Protein AF-A0A6P0P265-F1 (afdb_monomer)

Foldseek 3Di:
DDDPPPPQDPCCVPQVVDDDPDPVVSVVSVVVVVVVCVVVVVDDPDPADPVRCCVVVVVVDDDD

Secondary structure (DSSP, 8-state):
---------HHHHHTSSS----HHHHHHHHHHHHHHHHHTT-----SS-HHHHHHHTGGGS---

Sequence (64 aa):
MAKYRRNRSVLNQQCLDRQIRSYRILEQELRAWQDERNASQAKVHWRFSTADARVKLHHLYPQF

Mean predicted aligned error: 9.6 Å

Structure (mmCIF, N/CA/C/O backbone):
data_AF-A0A6P0P265-F1
#
_entry.id   AF-A0A6P0P265-F1
#
loop_
_atom_site.group_PDB
_atom_site.id
_atom_site.type_symbol
_atom_site.label_atom_id
_atom_site.label_alt_id
_atom_site.label_comp_id
_atom_site.label_asym_id
_atom_site.label_entity_id
_atom_site.label_seq_id
_atom_site.pdbx_PDB_ins_code
_atom_site.Cartn_x
_atom_site.Cartn_y
_atom_site.Cartn_z
_atom_site.occupancy
_atom_site.B_iso_or_equiv
_atom_site.auth_seq_id
_atom_site.auth_comp_id
_atom_site.auth_asym_id
_atom_site.auth_atom_id
_atom_site.pdbx_PDB_model_num
ATOM 1 N N . MET A 1 1 ? -18.980 -23.735 -10.548 1.00 35.44 1 MET A N 1
ATOM 2 C CA . MET A 1 1 ? -17.553 -23.623 -10.168 1.00 35.44 1 MET A CA 1
ATOM 3 C C . MET A 1 1 ? -17.302 -22.239 -9.589 1.00 35.44 1 MET A C 1
ATOM 5 O O . MET A 1 1 ? -17.421 -21.254 -10.310 1.00 35.44 1 MET A O 1
ATOM 9 N N . ALA A 1 2 ? -17.076 -22.152 -8.278 1.00 40.38 2 ALA A N 1
ATOM 10 C CA . ALA A 1 2 ? -16.932 -20.881 -7.574 1.00 40.38 2 ALA A CA 1
ATOM 11 C C . ALA A 1 2 ? -15.667 -20.150 -8.051 1.00 40.38 2 ALA A C 1
ATOM 13 O O . ALA A 1 2 ? -14.549 -20.613 -7.833 1.00 40.38 2 ALA A O 1
ATOM 14 N N . LYS A 1 3 ? -15.844 -19.011 -8.730 1.00 47.88 3 LYS A N 1
ATOM 15 C CA . LYS A 1 3 ? -14.747 -18.103 -9.075 1.00 47.88 3 LYS A CA 1
ATOM 16 C C . LYS A 1 3 ? -14.132 -17.610 -7.767 1.00 47.88 3 LYS A C 1
ATOM 18 O O . LYS A 1 3 ? -14.752 -16.817 -7.062 1.00 47.88 3 LYS A O 1
ATOM 23 N N . TYR A 1 4 ? -12.934 -18.093 -7.445 1.00 52.41 4 TYR A N 1
ATOM 24 C CA . TYR A 1 4 ? -12.101 -17.576 -6.362 1.00 52.41 4 TYR A CA 1
ATOM 25 C C . TYR A 1 4 ? -12.038 -16.052 -6.517 1.00 52.41 4 TYR A C 1
ATOM 27 O O . TYR A 1 4 ? -11.447 -15.542 -7.473 1.00 52.41 4 TYR A O 1
ATOM 35 N N . ARG A 1 5 ? -12.702 -15.303 -5.633 1.00 53.28 5 ARG A N 1
ATOM 36 C CA . ARG A 1 5 ? -12.608 -13.844 -5.622 1.00 53.28 5 ARG A CA 1
ATOM 37 C C . ARG A 1 5 ? -11.190 -13.517 -5.153 1.00 53.28 5 ARG A C 1
ATOM 39 O O . ARG A 1 5 ? -10.95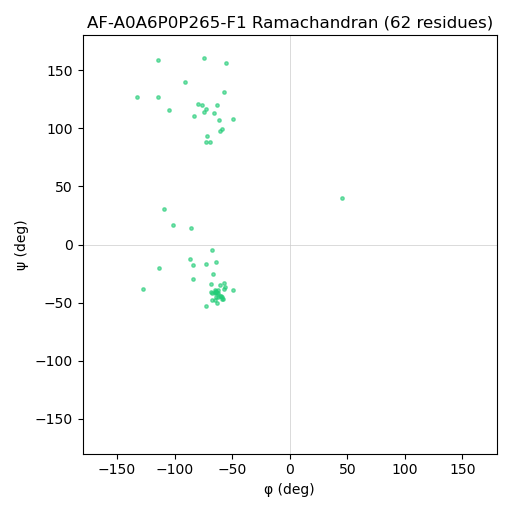2 -13.391 -3.957 1.00 53.28 5 ARG A O 1
ATOM 46 N N . ARG A 1 6 ? -10.226 -13.437 -6.081 1.00 56.25 6 ARG A N 1
ATOM 47 C CA . ARG A 1 6 ? -8.892 -12.885 -5.806 1.00 56.25 6 ARG A CA 1
ATOM 48 C C . ARG A 1 6 ? -9.094 -11.444 -5.368 1.00 56.25 6 ARG A C 1
ATOM 50 O O . ARG A 1 6 ? -9.271 -10.557 -6.198 1.00 56.25 6 ARG A O 1
ATOM 57 N N . ASN A 1 7 ? -9.095 -11.221 -4.063 1.00 52.28 7 ASN A N 1
ATOM 58 C CA . ASN A 1 7 ? -9.010 -9.885 -3.514 1.00 52.28 7 ASN A CA 1
ATOM 59 C C . ASN A 1 7 ? -7.573 -9.398 -3.757 1.00 52.28 7 ASN A C 1
ATOM 61 O O . ASN A 1 7 ? -6.652 -9.761 -3.029 1.00 52.28 7 ASN A O 1
ATOM 65 N N . ARG A 1 8 ? -7.351 -8.697 -4.875 1.00 64.12 8 ARG A N 1
ATOM 66 C CA . ARG A 1 8 ? -6.046 -8.118 -5.206 1.00 64.12 8 ARG A CA 1
ATOM 67 C C . ARG A 1 8 ? -5.840 -6.905 -4.306 1.00 64.12 8 ARG A C 1
ATOM 69 O O . ARG A 1 8 ? -6.569 -5.927 -4.430 1.00 64.12 8 ARG A O 1
ATOM 76 N N . SER A 1 9 ? -4.860 -6.984 -3.407 1.00 82.06 9 SER A N 1
ATOM 77 C CA . SER A 1 9 ? -4.406 -5.824 -2.639 1.00 82.06 9 SER A CA 1
ATOM 78 C C . SER A 1 9 ? -4.003 -4.687 -3.581 1.00 82.06 9 SER A C 1
ATOM 80 O O . SER A 1 9 ? -3.628 -4.916 -4.730 1.00 82.06 9 SER A O 1
ATOM 82 N N . VAL A 1 10 ? -4.044 -3.455 -3.086 1.00 83.19 10 VAL A N 1
ATOM 83 C CA . VAL A 1 10 ? -3.685 -2.262 -3.863 1.00 83.19 10 VAL A CA 1
ATOM 84 C C . VAL A 1 10 ? -2.263 -2.361 -4.436 1.00 83.19 10 VAL A C 1
ATOM 86 O O . VAL A 1 10 ? -2.035 -1.997 -5.583 1.00 83.19 10 VAL A O 1
ATOM 89 N N . LEU A 1 11 ? -1.331 -2.956 -3.686 1.00 86.88 11 LEU A N 1
ATOM 90 C CA . LEU A 1 11 ? 0.013 -3.271 -4.169 1.00 86.88 11 LEU A CA 1
ATOM 91 C C . LEU A 1 11 ? -0.004 -4.231 -5.373 1.00 86.88 11 LEU A C 1
ATOM 93 O O . LEU A 1 11 ? 0.663 -3.989 -6.373 1.00 86.88 11 LEU A O 1
ATOM 97 N N . ASN A 1 12 ? -0.816 -5.289 -5.319 1.00 84.38 12 ASN A N 1
ATOM 98 C CA . ASN A 1 12 ? -0.973 -6.221 -6.439 1.00 84.38 12 ASN A CA 1
ATOM 99 C C . ASN A 1 12 ? -1.639 -5.596 -7.668 1.00 84.38 12 ASN A C 1
ATOM 101 O O . ASN A 1 12 ? -1.473 -6.099 -8.772 1.00 84.38 12 ASN A O 1
ATOM 105 N N . GLN A 1 13 ? -2.443 -4.551 -7.484 1.00 83.56 13 GLN A N 1
ATOM 106 C CA . GLN A 1 13 ? -3.084 -3.849 -8.594 1.00 83.56 13 GLN A CA 1
ATOM 107 C C . GLN A 1 13 ? -2.173 -2.801 -9.232 1.00 83.56 13 GLN A C 1
ATOM 109 O O . GLN A 1 13 ? -2.346 -2.516 -10.408 1.00 83.56 13 GLN A O 1
ATOM 114 N N . GLN A 1 14 ? -1.261 -2.208 -8.460 1.00 82.56 14 GLN A N 1
ATOM 115 C CA . GLN A 1 14 ? -0.522 -1.016 -8.885 1.00 82.56 14 GLN A CA 1
ATOM 116 C C . GLN A 1 14 ? 0.979 -1.243 -9.085 1.00 82.56 14 GLN A C 1
ATOM 118 O O . GLN A 1 14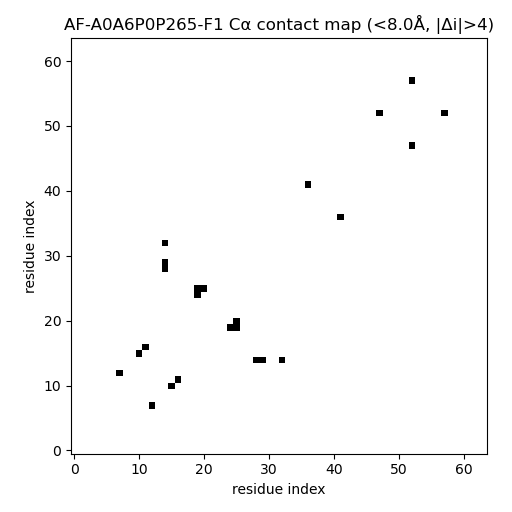 ? 1.613 -0.441 -9.753 1.00 82.56 14 GLN A O 1
ATOM 123 N N . CYS A 1 15 ? 1.550 -2.297 -8.504 1.00 85.25 15 CYS A N 1
ATO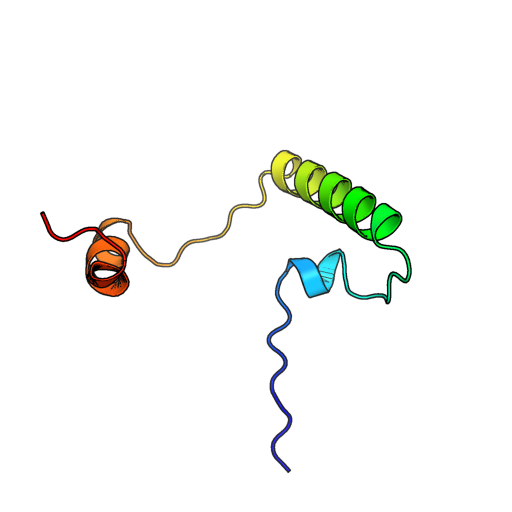M 124 C CA . CYS A 1 15 ? 2.984 -2.594 -8.584 1.00 85.25 15 CYS A CA 1
ATOM 125 C C . CYS A 1 15 ? 3.247 -4.026 -9.070 1.00 85.25 15 CYS A C 1
ATOM 127 O O . CYS A 1 15 ? 4.157 -4.258 -9.854 1.00 85.25 15 CYS A O 1
ATOM 129 N N . LEU A 1 16 ? 2.431 -4.996 -8.641 1.00 88.62 16 LEU A N 1
ATOM 130 C CA . LEU A 1 16 ? 2.653 -6.421 -8.935 1.00 88.62 16 LEU A CA 1
ATOM 131 C C . LEU A 1 16 ? 1.628 -6.999 -9.924 1.00 88.62 16 LEU A C 1
ATOM 133 O O . LEU A 1 16 ? 1.272 -8.177 -9.852 1.00 88.62 16 LEU A O 1
ATOM 137 N N . ASP A 1 17 ? 1.116 -6.175 -10.839 1.00 85.75 17 ASP A N 1
ATOM 138 C CA . ASP A 1 17 ? 0.202 -6.626 -11.894 1.00 85.75 17 ASP A CA 1
ATOM 139 C C . ASP A 1 17 ? 0.918 -7.454 -12.982 1.00 85.75 17 ASP A C 1
ATOM 141 O O . ASP A 1 17 ? 0.272 -8.222 -13.704 1.00 85.75 17 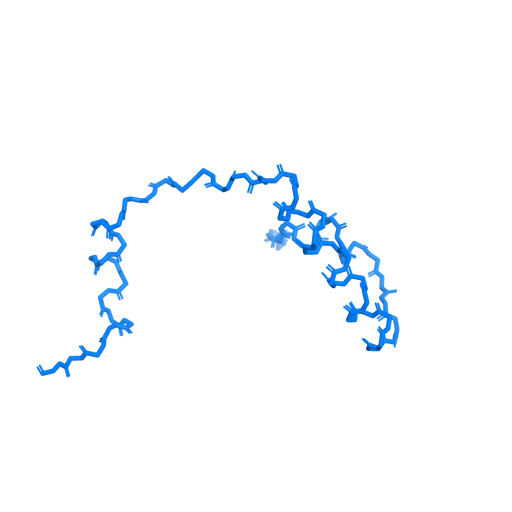ASP A O 1
ATOM 145 N N . ARG A 1 18 ? 2.253 -7.362 -13.023 1.00 84.06 18 ARG A N 1
ATOM 146 C CA . ARG A 1 18 ? 3.177 -8.104 -13.885 1.00 84.06 18 ARG A CA 1
ATOM 147 C C . ARG A 1 18 ? 4.098 -9.045 -13.105 1.00 84.06 18 ARG A C 1
ATOM 149 O O . ARG A 1 18 ? 4.361 -8.865 -11.919 1.00 84.06 18 ARG A O 1
ATOM 156 N N . GLN A 1 19 ? 4.639 -10.049 -13.796 1.00 84.94 19 GLN A N 1
ATOM 157 C CA . GLN A 1 19 ? 5.630 -10.957 -13.216 1.00 84.94 19 GLN A CA 1
ATOM 158 C C . GLN A 1 19 ? 7.024 -10.317 -13.213 1.00 84.94 19 GLN A C 1
ATOM 160 O O . GLN A 1 19 ? 7.589 -10.042 -14.270 1.00 84.94 19 GLN A O 1
ATOM 165 N N . ILE A 1 20 ? 7.615 -10.175 -12.028 1.00 87.88 20 ILE A N 1
ATOM 166 C CA . ILE A 1 20 ? 8.985 -9.689 -11.844 1.00 87.88 20 ILE A CA 1
ATOM 167 C C . ILE A 1 20 ? 9.875 -10.888 -11.505 1.00 87.88 20 ILE A C 1
ATOM 169 O O . ILE A 1 20 ? 9.677 -11.555 -10.493 1.00 87.88 20 ILE A O 1
ATOM 173 N N . ARG A 1 21 ? 10.836 -11.208 -12.380 1.00 86.00 21 ARG A N 1
ATOM 174 C CA . ARG A 1 21 ? 11.666 -12.426 -12.259 1.00 86.00 21 ARG A CA 1
ATOM 175 C C . ARG A 1 21 ? 12.873 -12.277 -11.334 1.00 86.00 21 ARG A C 1
ATOM 177 O O . ARG A 1 21 ? 13.448 -13.280 -10.930 1.00 86.00 21 ARG A O 1
ATOM 184 N N . SER A 1 22 ? 13.272 -11.045 -11.026 1.00 92.69 22 SER A N 1
ATOM 185 C CA . SER A 1 22 ? 14.445 -10.748 -10.203 1.00 92.69 22 SER A CA 1
ATOM 186 C C . SER A 1 22 ? 14.021 -10.094 -8.900 1.00 92.69 22 SER A C 1
ATOM 188 O O . SER A 1 22 ? 13.349 -9.064 -8.912 1.00 92.69 22 SER A O 1
ATOM 190 N N . TYR A 1 23 ? 14.479 -10.654 -7.782 1.00 90.06 23 TYR A N 1
ATOM 191 C CA . TYR A 1 23 ? 14.240 -10.090 -6.455 1.00 90.06 23 TYR A CA 1
ATOM 192 C C . TYR A 1 23 ? 14.751 -8.647 -6.335 1.00 90.06 23 TYR A C 1
ATOM 194 O O . TYR A 1 23 ? 14.087 -7.797 -5.755 1.00 90.06 23 TYR A O 1
ATOM 202 N N . ARG A 1 24 ? 15.899 -8.340 -6.950 1.00 93.81 24 ARG A N 1
ATOM 203 C CA . ARG A 1 24 ? 16.471 -6.988 -6.923 1.00 93.81 24 ARG A CA 1
ATOM 204 C C . ARG A 1 24 ? 15.571 -5.969 -7.625 1.00 93.81 24 ARG A C 1
ATOM 206 O O . ARG A 1 24 ? 15.406 -4.861 -7.130 1.00 93.81 24 ARG A O 1
ATOM 213 N N . ILE A 1 25 ? 14.986 -6.356 -8.759 1.00 91.19 25 ILE A N 1
ATOM 214 C CA . ILE A 1 25 ? 14.051 -5.501 -9.505 1.00 91.19 25 ILE A CA 1
ATOM 215 C C . ILE A 1 25 ? 12.762 -5.325 -8.699 1.00 91.19 25 ILE A C 1
ATOM 217 O O . ILE A 1 25 ? 12.251 -4.217 -8.593 1.00 91.19 25 ILE A O 1
ATOM 221 N N . LEU A 1 26 ? 12.285 -6.399 -8.064 1.00 92.31 26 LEU A N 1
ATOM 222 C CA . LEU A 1 26 ? 11.115 -6.351 -7.192 1.00 92.31 26 LEU A CA 1
ATOM 223 C C . LEU A 1 26 ? 11.315 -5.364 -6.034 1.00 92.31 26 LEU A C 1
ATOM 225 O O . LEU A 1 26 ? 10.441 -4.543 -5.783 1.00 92.31 26 LEU A O 1
ATOM 229 N N . GLU A 1 27 ? 12.459 -5.408 -5.348 1.00 94.31 27 GLU A N 1
ATOM 230 C CA . GLU A 1 27 ? 12.741 -4.490 -4.238 1.00 94.31 27 GLU A CA 1
ATOM 231 C C . GLU A 1 27 ? 12.780 -3.026 -4.701 1.00 94.31 27 GLU A C 1
ATOM 233 O O . GLU A 1 27 ? 12.233 -2.148 -4.032 1.00 94.31 27 GLU A O 1
ATOM 238 N N . GLN A 1 28 ? 13.394 -2.759 -5.856 1.00 93.62 28 GLN A N 1
ATOM 239 C CA . GLN A 1 28 ? 13.459 -1.413 -6.425 1.00 93.62 28 GLN A CA 1
ATOM 240 C C . GLN A 1 28 ? 12.070 -0.877 -6.784 1.00 93.62 28 GLN A C 1
ATOM 242 O O . GLN A 1 28 ? 11.749 0.256 -6.426 1.00 93.62 28 GLN A O 1
ATOM 247 N N . GLU A 1 29 ? 11.233 -1.689 -7.432 1.00 91.81 29 GLU A N 1
ATOM 248 C CA . GLU A 1 29 ? 9.861 -1.295 -7.771 1.00 91.81 29 GLU A CA 1
ATOM 249 C C . GLU A 1 29 ? 9.000 -1.083 -6.527 1.00 91.81 29 GLU A C 1
ATOM 251 O O . GLU A 1 29 ? 8.248 -0.113 -6.466 1.00 91.81 29 GLU A O 1
ATOM 256 N N . LEU A 1 30 ? 9.156 -1.930 -5.505 1.00 92.81 30 LEU A N 1
ATOM 257 C CA . LEU A 1 30 ? 8.453 -1.769 -4.233 1.00 92.81 30 LEU A CA 1
ATOM 258 C C . LEU A 1 30 ? 8.823 -0.461 -3.535 1.00 92.81 30 LEU A C 1
ATOM 260 O O . LEU A 1 30 ? 7.930 0.235 -3.054 1.00 92.81 30 LEU A O 1
ATOM 264 N N . ARG A 1 31 ? 10.116 -0.116 -3.485 1.00 94.19 31 ARG A N 1
ATOM 265 C CA . ARG A 1 31 ? 10.577 1.147 -2.887 1.00 94.19 31 ARG A CA 1
ATOM 266 C C . ARG A 1 31 ? 10.030 2.349 -3.646 1.00 94.19 31 ARG A C 1
ATOM 268 O O . ARG A 1 31 ? 9.403 3.201 -3.031 1.00 94.19 31 ARG A O 1
ATOM 275 N N . ALA A 1 32 ? 10.181 2.365 -4.970 1.00 93.62 32 ALA A N 1
ATOM 276 C CA . ALA A 1 32 ? 9.683 3.458 -5.802 1.00 93.62 32 ALA A CA 1
ATOM 277 C C . ALA A 1 32 ? 8.164 3.649 -5.650 1.00 93.62 32 ALA A C 1
ATOM 279 O O . ALA A 1 32 ? 7.693 4.765 -5.433 1.00 93.62 32 ALA A O 1
ATOM 280 N N . TRP A 1 33 ? 7.403 2.552 -5.677 1.00 92.00 33 TRP A N 1
ATOM 281 C CA . TRP A 1 33 ? 5.958 2.582 -5.468 1.00 92.00 33 TRP A CA 1
ATOM 282 C C . TRP A 1 33 ? 5.584 3.076 -4.067 1.00 92.00 33 TRP A C 1
ATOM 284 O O . TRP A 1 33 ? 4.639 3.849 -3.917 1.00 92.00 33 TRP A O 1
ATOM 294 N N . GLN A 1 34 ? 6.304 2.644 -3.028 1.00 92.00 34 GLN A N 1
ATOM 295 C CA . GLN A 1 34 ? 6.045 3.062 -1.651 1.00 92.00 34 GLN A CA 1
ATOM 296 C C . GLN A 1 34 ? 6.304 4.561 -1.463 1.00 92.00 34 GLN A C 1
ATOM 298 O O . GLN A 1 34 ? 5.500 5.235 -0.814 1.00 92.00 34 GLN A O 1
ATOM 303 N N . ASP A 1 35 ? 7.384 5.076 -2.049 1.00 93.12 35 ASP A N 1
ATOM 304 C CA . ASP A 1 35 ? 7.751 6.491 -1.997 1.00 93.12 35 ASP A CA 1
ATOM 305 C C . ASP A 1 35 ? 6.714 7.357 -2.719 1.00 93.12 35 ASP A C 1
ATOM 307 O O . ASP A 1 35 ? 6.208 8.319 -2.139 1.00 93.12 35 ASP A O 1
ATOM 311 N N . GLU A 1 36 ? 6.306 6.971 -3.932 1.00 90.94 36 GLU A N 1
ATOM 312 C CA . GLU A 1 36 ? 5.243 7.652 -4.681 1.00 90.94 36 GLU A CA 1
ATOM 313 C C . GLU A 1 36 ? 3.921 7.645 -3.902 1.00 90.94 36 GLU A C 1
ATOM 315 O O . GLU A 1 36 ? 3.248 8.672 -3.762 1.00 90.94 36 GLU A O 1
ATOM 320 N N . ARG A 1 37 ? 3.556 6.498 -3.321 1.00 88.56 37 ARG A N 1
ATOM 321 C CA . ARG A 1 37 ? 2.312 6.370 -2.562 1.00 88.56 37 ARG A CA 1
ATOM 322 C C . ARG A 1 37 ? 2.313 7.234 -1.304 1.00 88.56 37 ARG A C 1
ATOM 324 O O . ARG A 1 37 ? 1.299 7.866 -1.002 1.00 88.56 37 ARG A O 1
ATOM 331 N N . ASN A 1 38 ? 3.440 7.289 -0.601 1.00 89.25 38 ASN A N 1
ATOM 332 C CA . ASN A 1 38 ? 3.616 8.134 0.576 1.00 89.25 38 ASN A CA 1
ATOM 333 C C . ASN A 1 38 ? 3.598 9.622 0.206 1.00 89.25 38 ASN A C 1
ATOM 335 O O . ASN A 1 38 ? 2.931 10.404 0.884 1.00 89.25 38 ASN A O 1
ATOM 339 N N . ALA A 1 39 ? 4.256 10.003 -0.892 1.00 89.88 39 ALA A N 1
ATOM 340 C CA . ALA A 1 39 ? 4.264 11.372 -1.403 1.00 89.88 39 ALA A CA 1
ATOM 341 C C . ALA A 1 39 ? 2.869 11.833 -1.851 1.00 89.88 39 ALA A C 1
ATOM 343 O O . ALA A 1 39 ? 2.455 12.946 -1.532 1.00 89.88 39 ALA A O 1
ATOM 344 N N . SER A 1 40 ? 2.099 10.957 -2.506 1.00 87.00 40 SER A N 1
ATOM 345 C CA . SER A 1 40 ? 0.705 11.224 -2.895 1.00 87.00 40 SER A CA 1
AT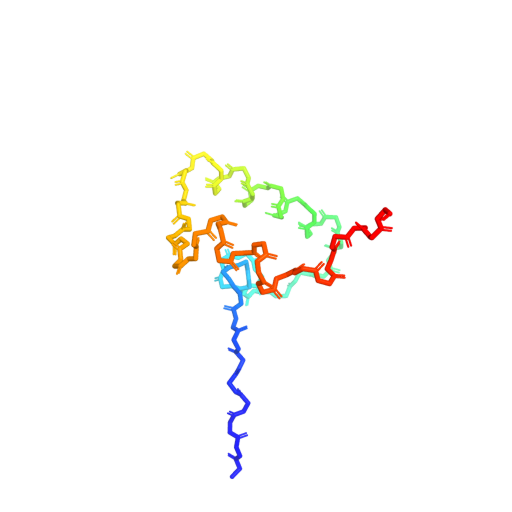OM 346 C C . SER A 1 40 ? -0.258 11.333 -1.704 1.00 87.00 40 SER A C 1
ATOM 348 O O . SER A 1 40 ? -1.439 11.621 -1.895 1.00 87.00 40 SER A O 1
ATOM 350 N N . GLN A 1 41 ? 0.228 11.079 -0.480 1.00 81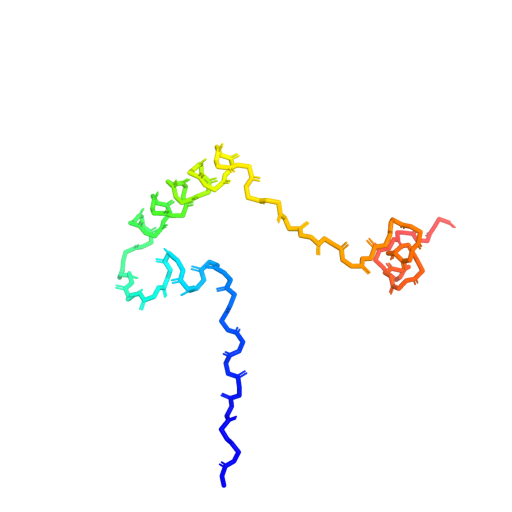.25 41 GLN A N 1
ATOM 351 C CA . GLN A 1 41 ? -0.561 11.012 0.748 1.00 81.25 41 GLN A CA 1
ATOM 352 C C . GLN A 1 41 ? -1.840 10.193 0.564 1.00 81.25 41 GLN A C 1
ATOM 354 O O . GLN A 1 41 ? -2.899 10.589 1.052 1.00 81.25 41 GLN A O 1
ATOM 359 N N . ALA A 1 42 ? -1.773 9.072 -0.163 1.00 75.38 42 ALA A N 1
ATOM 360 C CA . ALA A 1 42 ? -2.943 8.250 -0.440 1.00 75.38 42 ALA A CA 1
ATOM 361 C C . ALA A 1 42 ? -3.572 7.777 0.882 1.00 75.38 42 ALA A C 1
ATOM 363 O O . ALA A 1 42 ? -3.101 6.832 1.521 1.00 75.38 42 ALA A O 1
ATOM 364 N N . LYS A 1 43 ? -4.633 8.461 1.322 1.00 71.88 43 LYS A N 1
ATOM 365 C CA . LYS A 1 43 ? -5.276 8.191 2.608 1.00 71.88 43 LYS A CA 1
ATOM 366 C C . LYS A 1 43 ? -6.122 6.937 2.479 1.00 71.88 43 LYS A C 1
ATOM 368 O O . LYS A 1 43 ? -7.074 6.881 1.703 1.00 71.88 43 LYS A O 1
ATOM 373 N N . VAL A 1 44 ? -5.803 5.927 3.280 1.00 75.00 44 VAL A N 1
ATOM 374 C CA . VAL A 1 44 ? -6.735 4.827 3.513 1.00 75.0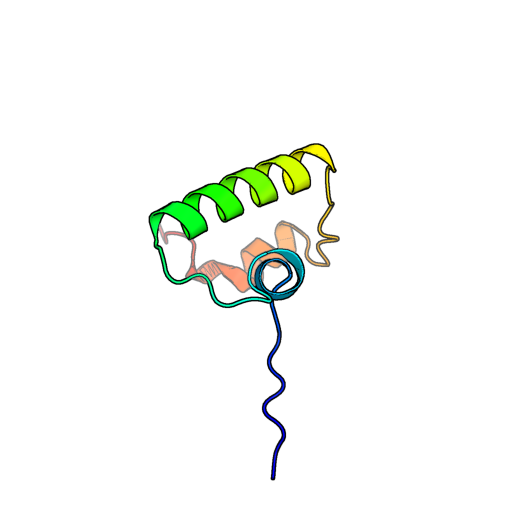0 44 VAL A CA 1
ATOM 375 C C . VAL A 1 44 ? -7.847 5.369 4.405 1.00 75.00 44 VAL A C 1
ATOM 377 O O . VAL A 1 44 ? -7.603 5.772 5.540 1.00 75.00 44 VAL A O 1
ATOM 380 N N . HIS A 1 45 ? -9.075 5.396 3.888 1.00 74.31 45 HIS A N 1
ATOM 381 C CA . HIS A 1 45 ? -10.251 5.721 4.688 1.00 74.31 45 HIS A CA 1
ATOM 382 C C . HIS A 1 45 ? -10.568 4.545 5.612 1.00 74.31 45 HIS A C 1
ATOM 384 O O . HIS A 1 45 ? -11.317 3.627 5.270 1.00 74.31 45 HIS A O 1
ATOM 390 N N . TRP A 1 46 ? -9.949 4.561 6.788 1.00 74.06 46 TRP A N 1
ATOM 391 C CA . TRP A 1 46 ? -10.200 3.583 7.833 1.00 74.06 46 TRP A CA 1
ATOM 392 C C . TRP A 1 46 ? -11.652 3.693 8.299 1.00 74.06 46 TRP A C 1
ATOM 394 O O . TRP A 1 46 ? -12.088 4.728 8.791 1.00 74.06 46 TRP A O 1
ATOM 404 N N . ARG A 1 47 ? -12.413 2.603 8.153 1.00 79.25 47 ARG A N 1
ATOM 405 C CA . ARG A 1 47 ? -13.799 2.498 8.654 1.00 79.25 47 ARG A CA 1
ATOM 406 C C . ARG A 1 47 ? -13.860 2.048 10.117 1.00 79.25 47 ARG A C 1
ATOM 408 O O . ARG A 1 47 ? -14.903 1.590 10.569 1.00 79.25 47 ARG A O 1
ATOM 415 N N . PHE A 1 48 ? -12.732 2.089 10.818 1.00 78.81 48 PHE A N 1
ATOM 416 C CA . PHE A 1 48 ? -12.580 1.561 12.164 1.00 78.81 48 PHE A CA 1
ATOM 417 C C . PHE A 1 48 ? -11.885 2.607 13.019 1.00 78.81 48 PHE A C 1
ATOM 419 O O . PHE A 1 48 ? -10.831 3.112 12.626 1.00 78.81 48 PHE A O 1
ATOM 426 N N . SER A 1 49 ? -12.485 2.956 14.155 1.00 86.56 49 SER A N 1
ATOM 427 C CA . SER A 1 49 ? -11.828 3.849 15.101 1.00 86.56 49 SER A CA 1
ATOM 428 C C . SER A 1 49 ? -10.715 3.107 15.839 1.00 86.56 49 SER A C 1
ATOM 430 O O . SER A 1 49 ? -10.705 1.876 15.928 1.00 86.56 49 SER A O 1
ATOM 432 N N . THR A 1 50 ? -9.783 3.856 16.427 1.00 84.62 50 THR A N 1
ATOM 433 C CA . THR A 1 50 ? -8.762 3.288 17.318 1.00 84.62 50 THR A CA 1
ATOM 434 C C . THR A 1 50 ? -9.392 2.526 18.489 1.00 84.62 50 THR A C 1
ATOM 436 O O . THR A 1 50 ? -8.843 1.520 18.935 1.00 84.62 50 THR A O 1
ATOM 439 N N . ALA A 1 51 ? -10.557 2.974 18.970 1.00 89.00 51 ALA A N 1
ATOM 440 C CA . ALA A 1 51 ? -11.298 2.292 20.026 1.00 89.00 51 ALA A CA 1
ATOM 441 C C . ALA A 1 51 ? -11.831 0.937 19.543 1.00 89.00 51 ALA A C 1
ATOM 443 O O . ALA A 1 51 ? -11.582 -0.081 20.190 1.00 89.00 51 ALA A O 1
ATOM 444 N N . ASP A 1 52 ? -12.466 0.900 18.368 1.00 89.06 52 ASP A N 1
ATOM 445 C CA . ASP A 1 52 ? -12.965 -0.354 17.804 1.00 89.06 52 ASP A CA 1
ATOM 446 C C . ASP A 1 52 ? -11.807 -1.334 17.538 1.00 89.06 52 ASP A C 1
ATOM 448 O O . ASP A 1 52 ? -11.929 -2.538 17.791 1.00 89.06 52 ASP A O 1
ATOM 452 N N . ALA A 1 53 ? -10.662 -0.820 17.057 1.00 88.31 53 ALA A N 1
ATOM 453 C CA . ALA A 1 53 ? -9.445 -1.591 16.783 1.00 88.31 53 ALA A CA 1
ATOM 454 C C . ALA A 1 53 ? -8.943 -2.314 18.030 1.00 88.31 53 ALA A C 1
ATOM 456 O O . ALA A 1 53 ? -8.692 -3.516 17.972 1.00 88.31 53 ALA A O 1
ATOM 457 N N . ARG A 1 54 ? -8.868 -1.612 19.166 1.00 89.06 54 ARG A N 1
ATOM 458 C CA . ARG A 1 54 ? -8.449 -2.197 20.448 1.00 89.06 54 ARG A CA 1
ATOM 459 C C . ARG A 1 54 ? -9.360 -3.334 20.905 1.00 89.06 54 ARG A C 1
ATOM 461 O O . ARG A 1 54 ? -8.857 -4.304 21.456 1.00 89.06 54 ARG A O 1
ATOM 468 N N . VAL A 1 55 ? -10.665 -3.250 20.635 1.00 89.44 55 VAL A N 1
ATOM 469 C CA . VAL A 1 55 ? -11.619 -4.319 20.975 1.00 89.44 55 VAL A CA 1
ATOM 470 C C . VAL A 1 55 ? -11.448 -5.527 20.051 1.00 89.44 55 VAL A C 1
ATOM 472 O O . VAL A 1 55 ? -11.252 -6.641 20.529 1.00 89.44 55 VAL A O 1
ATOM 475 N N . LYS A 1 56 ? -11.475 -5.340 18.722 1.00 88.94 56 LYS A N 1
ATOM 476 C CA . LYS A 1 56 ? -11.365 -6.477 17.780 1.00 88.94 56 LYS A CA 1
ATOM 477 C C . LYS A 1 56 ? -9.991 -7.143 17.784 1.00 88.94 56 LYS A C 1
ATOM 479 O O . LYS A 1 56 ? -9.899 -8.349 17.567 1.00 88.94 56 LYS A O 1
ATOM 484 N N . LEU A 1 57 ? -8.931 -6.368 17.987 1.00 90.81 57 LEU A N 1
ATOM 485 C CA . LEU A 1 57 ? -7.545 -6.834 17.930 1.00 90.81 57 LEU A CA 1
ATOM 486 C C . LEU A 1 57 ? -6.945 -7.055 19.319 1.00 90.81 57 LEU A C 1
ATOM 488 O O . LEU A 1 57 ? -5.731 -7.168 19.435 1.00 90.81 57 LEU A O 1
ATOM 492 N N . HIS A 1 58 ? -7.774 -7.142 20.363 1.00 89.75 58 HIS A N 1
ATOM 493 C CA . HIS A 1 58 ? -7.318 -7.321 21.742 1.00 89.75 58 HIS A CA 1
ATOM 494 C C . HIS A 1 58 ? -6.302 -8.471 21.890 1.00 89.75 58 HIS A C 1
ATOM 496 O O . HIS A 1 58 ? -5.305 -8.333 22.584 1.00 89.75 58 HIS A O 1
ATOM 502 N N . HIS A 1 59 ? -6.512 -9.579 21.173 1.00 91.50 59 HIS A N 1
ATOM 503 C CA . HIS A 1 59 ? -5.635 -10.756 21.171 1.00 91.50 59 HIS A CA 1
ATOM 504 C C . HIS A 1 59 ? -4.212 -10.512 20.626 1.00 91.50 59 HIS A C 1
ATOM 506 O O . HIS A 1 59 ? -3.347 -11.360 20.814 1.00 91.50 59 HIS A O 1
ATOM 512 N N . LEU A 1 60 ? -3.967 -9.396 19.928 1.00 91.62 60 LEU A N 1
ATOM 513 C CA . LEU A 1 60 ? -2.637 -9.011 19.444 1.00 91.62 60 LEU A CA 1
ATOM 514 C C . LEU A 1 60 ? -1.835 -8.220 20.485 1.00 91.62 60 LEU A C 1
ATOM 516 O O . LEU A 1 60 ? -0.640 -8.004 20.288 1.00 91.62 60 LEU A O 1
ATOM 520 N N . TYR A 1 61 ? -2.473 -7.755 21.560 1.00 87.81 61 TYR A N 1
ATOM 521 C CA . TYR A 1 61 ? -1.802 -6.990 22.601 1.00 87.81 61 TYR A CA 1
ATOM 522 C C . TYR A 1 61 ? -1.275 -7.921 23.700 1.00 87.81 61 TYR A C 1
ATOM 524 O O . TYR A 1 61 ? -1.969 -8.868 24.078 1.00 87.81 61 TYR A O 1
ATOM 532 N N . PRO A 1 62 ? -0.067 -7.661 24.235 1.00 87.25 62 PRO A N 1
ATOM 533 C CA . PRO A 1 62 ? 0.455 -8.407 25.371 1.00 87.25 62 PRO A CA 1
ATOM 534 C C . PRO A 1 62 ? -0.505 -8.315 26.558 1.00 87.25 62 PRO A C 1
ATOM 536 O O . PRO A 1 62 ? -0.939 -7.221 26.926 1.00 87.25 62 PRO A O 1
ATOM 539 N N . GLN A 1 63 ? -0.822 -9.460 27.156 1.00 82.56 63 GLN A N 1
ATOM 540 C CA . GLN A 1 63 ? -1.476 -9.504 28.457 1.00 82.56 63 GLN A CA 1
AT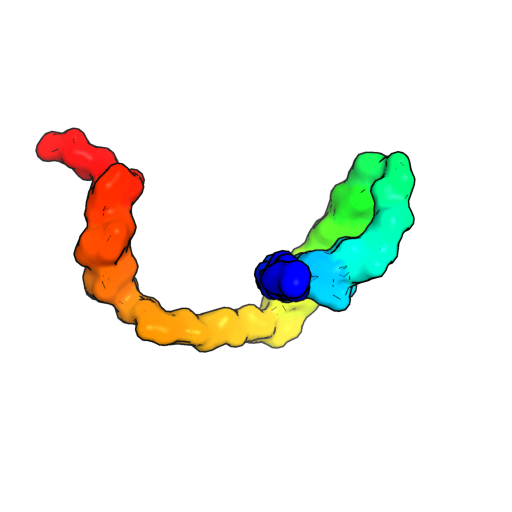OM 541 C C . GLN A 1 63 ? -0.376 -9.354 29.510 1.00 82.56 63 GLN A C 1
ATOM 543 O O . GLN A 1 63 ? 0.488 -10.224 29.613 1.00 82.56 63 GLN A O 1
ATOM 548 N N . PHE A 1 64 ? -0.363 -8.213 30.197 1.00 75.06 64 PHE A N 1
ATOM 549 C CA . PHE A 1 64 ? 0.499 -7.975 31.354 1.00 75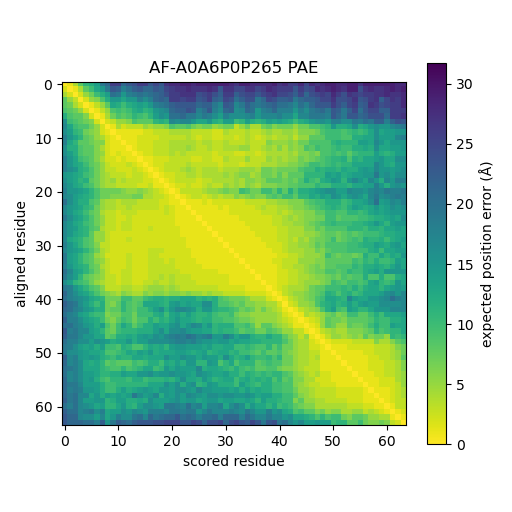.06 64 PHE A CA 1
ATOM 550 C C . PHE A 1 64 ? -0.144 -8.533 32.622 1.00 75.06 64 PHE A C 1
ATOM 552 O O . PHE A 1 64 ? -1.395 -8.485 32.703 1.00 75.06 64 PHE A O 1
#

Radius of gyration: 17.07 Å; Cα contacts (8 Å, |Δi|>4): 12; chains: 1; bounding box: 34×35×45 Å

pLDDT: mean 82.21, std 13.55, range [35.44, 94.31]

Solvent-accessible surface area (backbone atoms only — not comparable to full-atom values): 4288 Å² total; per-residue (Å²): 131,87,76,78,78,77,81,69,50,70,59,42,68,74,72,51,72,61,92,72,92,43,71,70,58,47,54,52,52,51,50,54,51,50,51,52,44,58,73,66,58,71,74,78,84,70,92,62,52,74,68,56,46,52,65,80,45,44,88,79,53,85,84,128